Protein AF-A0A969K167-F1 (afdb_monomer_lite)

Sequence (164 aa):
MNALGGIDLNVPYTINDPQYPDMNYGYDPLYIPAGLHHMDGEMALKYARTRHGDSDIHRAQRQQQVVLGVRSKALSLGVGELIKRAPILYQQLERGIMTDLSLDQLIKLANLLSEVPTENIQNEVLGFDYVSSYRTPRWCLGVGVRQRCGCPPDQPPLFWHGTK

pLDDT: mean 72.09, std 16.64, range [29.86, 91.88]

Radius of gyration: 20.56 Å; chains: 1; bounding box: 43×51×39 Å

Secondary structure (DSSP, 8-state):
-GGGT-EEEEESS-EEETT-B-SSSSB--EEE-SEEEEE-HHHHHHHHH--TT--HHHHHHHHHHHHHHHHHHHHHH-HHHHHHHHHHHHHHHHTT------HHHHHHHHHHHHHS-GGG-------GGGEEEEE-TTS-EEEEE--S-PPPTTPPP-------

Structure (mmCIF, N/CA/C/O backbone):
data_AF-A0A969K167-F1
#
_entry.id   AF-A0A969K167-F1
#
loop_
_atom_site.group_PDB
_atom_site.id
_atom_site.type_symbol
_atom_site.label_atom_id
_atom_site.label_alt_id
_atom_site.label_comp_id
_atom_site.label_asym_id
_atom_site.label_entity_id
_atom_site.label_seq_id
_atom_site.pdbx_PDB_ins_code
_atom_site.Cartn_x
_atom_site.Cartn_y
_atom_site.Cartn_z
_atom_site.occupancy
_atom_site.B_iso_or_equiv
_atom_site.auth_seq_id
_atom_site.auth_comp_id
_atom_site.auth_asym_id
_atom_site.auth_atom_id
_atom_site.pdbx_PDB_model_num
ATOM 1 N N . MET A 1 1 ? 2.375 -3.994 8.363 1.00 57.91 1 MET A N 1
ATOM 2 C CA . MET A 1 1 ? 1.637 -4.949 7.499 1.00 57.91 1 MET A CA 1
ATOM 3 C C . MET A 1 1 ? 1.473 -6.320 8.130 1.00 57.91 1 MET A C 1
ATOM 5 O O . MET A 1 1 ? 0.373 -6.848 8.070 1.00 57.91 1 MET A O 1
ATOM 9 N N . ASN A 1 2 ? 2.496 -6.865 8.793 1.00 60.75 2 ASN A N 1
ATOM 10 C CA . ASN A 1 2 ? 2.404 -8.194 9.412 1.00 60.75 2 ASN A CA 1
ATOM 11 C C . ASN A 1 2 ? 1.260 -8.307 10.446 1.00 60.75 2 ASN A C 1
ATOM 13 O O . ASN A 1 2 ? 0.568 -9.315 10.473 1.00 60.75 2 ASN A O 1
ATOM 17 N N . ALA A 1 3 ? 0.958 -7.244 11.204 1.00 60.97 3 ALA A N 1
ATOM 18 C CA . ALA A 1 3 ? -0.189 -7.223 12.126 1.00 60.97 3 ALA A CA 1
ATOM 19 C C . ALA A 1 3 ? -1.580 -7.109 11.468 1.00 60.97 3 ALA A C 1
ATOM 21 O O . ALA A 1 3 ? -2.588 -7.332 12.138 1.00 60.97 3 ALA A O 1
ATOM 22 N N . LEU A 1 4 ? -1.651 -6.777 10.174 1.00 66.75 4 LEU A N 1
ATOM 23 C CA . LEU A 1 4 ? -2.904 -6.717 9.407 1.00 66.75 4 LEU A CA 1
ATOM 24 C C . LEU A 1 4 ? -3.199 -8.031 8.662 1.00 66.75 4 LEU A C 1
ATOM 26 O O . LEU A 1 4 ? -4.276 -8.169 8.087 1.00 66.75 4 LEU A O 1
ATOM 30 N N . GLY A 1 5 ? -2.269 -8.996 8.690 1.00 75.38 5 GLY A N 1
ATOM 31 C CA . GLY A 1 5 ? -2.410 -10.270 7.982 1.00 75.38 5 GLY A CA 1
ATOM 32 C C . GLY A 1 5 ? -2.327 -10.131 6.461 1.00 75.38 5 GLY A C 1
ATOM 33 O O . GLY A 1 5 ? -3.079 -10.800 5.766 1.00 75.38 5 GLY A O 1
ATOM 34 N N . GLY A 1 6 ? -1.468 -9.232 5.965 1.00 84.81 6 GLY A N 1
ATOM 35 C CA . GLY A 1 6 ? -1.280 -8.984 4.530 1.00 84.81 6 GLY A CA 1
ATOM 36 C C . GLY A 1 6 ? -2.321 -8.048 3.910 1.00 84.81 6 GLY A C 1
ATOM 37 O O . GLY A 1 6 ? -3.265 -7.612 4.573 1.00 84.81 6 GLY A O 1
ATOM 38 N N . ILE A 1 7 ? -2.118 -7.699 2.642 1.00 87.31 7 ILE A N 1
ATOM 39 C CA . ILE A 1 7 ? -3.000 -6.845 1.840 1.00 87.31 7 ILE A CA 1
ATOM 40 C C . ILE A 1 7 ? -3.250 -7.466 0.469 1.00 87.31 7 ILE A C 1
ATOM 42 O O . ILE A 1 7 ? -2.377 -8.123 -0.088 1.00 87.31 7 ILE A O 1
ATOM 46 N N . ASP A 1 8 ? -4.427 -7.215 -0.090 1.00 89.50 8 ASP A N 1
ATOM 47 C CA . ASP A 1 8 ? -4.776 -7.646 -1.441 1.00 89.50 8 ASP A CA 1
ATOM 48 C C . ASP A 1 8 ? -4.502 -6.501 -2.422 1.00 89.50 8 ASP A C 1
ATOM 50 O O . ASP A 1 8 ? -5.007 -5.388 -2.250 1.00 89.50 8 ASP A O 1
ATOM 54 N N . LEU A 1 9 ? -3.672 -6.758 -3.434 1.00 88.94 9 LEU A N 1
ATOM 55 C CA . LEU A 1 9 ? -3.264 -5.779 -4.440 1.00 88.94 9 LEU A CA 1
ATOM 56 C C . LEU A 1 9 ? -3.467 -6.327 -5.847 1.00 88.94 9 LEU A C 1
ATOM 58 O O . LEU A 1 9 ? -3.065 -7.446 -6.155 1.00 88.94 9 LEU A O 1
ATOM 62 N N . ASN A 1 10 ? -4.056 -5.510 -6.720 1.00 89.25 10 ASN A N 1
ATOM 63 C CA . ASN A 1 10 ? -4.125 -5.804 -8.145 1.00 89.25 10 ASN A CA 1
ATOM 64 C C . ASN A 1 10 ? -2.896 -5.227 -8.855 1.00 89.25 10 ASN A C 1
ATOM 66 O O . ASN A 1 10 ? -2.736 -4.009 -8.952 1.00 89.25 10 ASN A O 1
ATOM 70 N N . VAL A 1 11 ? -2.039 -6.115 -9.341 1.00 88.75 11 VAL A N 1
ATOM 71 C CA . VAL A 1 11 ? -0.806 -5.798 -10.053 1.00 88.75 11 VAL A CA 1
ATOM 72 C C . VAL A 1 11 ? -1.137 -5.590 -11.536 1.00 88.75 11 VAL A C 1
ATOM 74 O O . VAL A 1 11 ? -1.543 -6.543 -12.203 1.00 88.75 11 VAL A O 1
ATOM 77 N N . PRO A 1 12 ? -0.982 -4.370 -12.083 1.00 84.50 12 PRO A N 1
ATOM 78 C CA . PRO A 1 12 ? -1.473 -4.048 -13.425 1.00 84.50 12 PRO A CA 1
ATOM 79 C C . PRO A 1 12 ? -0.670 -4.708 -14.555 1.00 84.50 12 PRO A C 1
ATOM 81 O O . PRO A 1 12 ? -1.212 -4.949 -15.630 1.00 84.50 12 PRO A O 1
ATOM 84 N N . TYR A 1 13 ? 0.611 -5.004 -14.331 1.00 84.62 13 TYR A N 1
ATOM 85 C CA . TYR A 1 13 ? 1.500 -5.651 -15.297 1.00 84.62 13 TYR A CA 1
ATOM 86 C C . TYR A 1 13 ? 2.544 -6.501 -14.573 1.00 84.62 13 TYR A C 1
ATOM 88 O O . TYR A 1 13 ? 2.884 -6.238 -13.421 1.00 84.62 13 TYR A O 1
ATOM 96 N N . THR A 1 14 ? 3.068 -7.517 -15.257 1.00 87.12 14 THR A N 1
ATOM 97 C CA . THR A 1 14 ? 4.083 -8.406 -14.688 1.00 87.12 14 THR A CA 1
ATOM 98 C C . THR A 1 14 ? 5.356 -7.633 -14.353 1.00 87.12 14 THR A C 1
ATOM 100 O O . THR A 1 14 ? 5.967 -7.016 -15.224 1.00 87.12 14 THR A O 1
ATOM 103 N N . ILE A 1 15 ? 5.777 -7.713 -13.095 1.00 86.06 15 ILE A N 1
ATOM 104 C CA . ILE A 1 15 ? 7.058 -7.213 -12.606 1.00 86.06 15 ILE A CA 1
ATOM 105 C C . ILE A 1 15 ? 8.065 -8.354 -12.700 1.00 86.06 15 ILE A C 1
ATOM 107 O O . ILE A 1 15 ? 7.843 -9.434 -12.155 1.00 86.06 15 ILE A O 1
ATOM 111 N N . ASN A 1 16 ? 9.176 -8.097 -13.379 1.00 87.38 16 ASN A N 1
ATOM 112 C CA . ASN A 1 16 ? 10.328 -8.984 -13.428 1.00 87.38 16 ASN A CA 1
ATOM 113 C C . ASN A 1 16 ? 11.583 -8.144 -13.172 1.00 87.38 16 ASN A C 1
ATOM 115 O O . ASN A 1 16 ? 12.027 -7.408 -14.051 1.00 87.38 16 ASN A O 1
ATOM 119 N N . ASP A 1 17 ? 12.116 -8.231 -11.958 1.00 82.75 17 ASP A N 1
ATOM 120 C CA . ASP A 1 17 ? 13.291 -7.502 -11.485 1.00 82.75 17 ASP A CA 1
ATOM 121 C C . ASP A 1 17 ? 14.346 -8.510 -10.995 1.00 82.75 17 ASP A C 1
ATOM 123 O O . ASP A 1 17 ? 14.453 -8.780 -9.796 1.00 82.75 17 ASP A O 1
ATOM 127 N N . PRO A 1 18 ? 15.137 -9.100 -11.915 1.00 82.69 18 PRO A N 1
ATOM 128 C CA . PRO A 1 18 ? 16.184 -10.061 -11.566 1.00 82.69 18 PRO A CA 1
ATOM 129 C C . PRO A 1 18 ? 17.323 -9.447 -10.750 1.00 82.69 18 PRO A C 1
ATOM 131 O O . PRO A 1 18 ? 18.132 -10.172 -10.182 1.00 82.69 18 PRO A O 1
ATOM 134 N N . GLN A 1 19 ? 17.413 -8.115 -10.738 1.00 82.62 19 GLN A N 1
ATOM 135 C CA . GLN A 1 19 ? 18.471 -7.350 -10.090 1.00 82.62 19 GLN A CA 1
ATOM 136 C C . GLN A 1 19 ? 17.963 -6.612 -8.847 1.00 82.62 19 GLN A C 1
ATOM 138 O O . GLN A 1 19 ? 18.599 -5.655 -8.392 1.00 82.62 19 GLN A O 1
ATOM 143 N N . TYR A 1 20 ? 16.827 -7.037 -8.292 1.00 81.94 20 TYR A N 1
ATOM 144 C CA . TYR A 1 20 ? 16.320 -6.474 -7.054 1.00 81.94 20 TYR A CA 1
ATOM 145 C C . TYR A 1 20 ? 17.355 -6.726 -5.938 1.00 81.94 20 TYR A C 1
ATOM 147 O O . TYR A 1 20 ? 17.821 -7.855 -5.784 1.00 81.94 20 TYR A O 1
ATOM 155 N N . PRO A 1 21 ? 17.796 -5.694 -5.201 1.00 80.88 21 PRO A N 1
ATOM 156 C CA . PRO A 1 21 ? 18.911 -5.828 -4.270 1.00 80.88 21 PRO A CA 1
ATOM 157 C C . PRO A 1 21 ? 18.500 -6.591 -3.005 1.00 80.88 21 PRO A C 1
ATOM 159 O O . PRO A 1 21 ? 17.498 -6.256 -2.373 1.00 80.88 21 PRO A O 1
ATOM 162 N N . ASP A 1 22 ? 19.333 -7.540 -2.576 1.00 83.12 22 ASP A N 1
ATOM 163 C CA . ASP A 1 22 ? 19.149 -8.317 -1.335 1.00 83.12 22 ASP A CA 1
ATOM 164 C C . ASP A 1 22 ? 19.607 -7.572 -0.058 1.00 83.12 22 ASP A C 1
ATOM 166 O O . ASP A 1 22 ? 19.575 -8.121 1.040 1.00 83.12 22 ASP A O 1
ATOM 170 N N . MET A 1 23 ? 20.038 -6.311 -0.201 1.00 77.75 23 MET A N 1
ATOM 171 C CA . MET A 1 23 ? 20.657 -5.460 0.833 1.00 77.75 23 MET A CA 1
ATOM 172 C C . MET A 1 23 ? 22.037 -5.908 1.343 1.00 77.75 23 MET A C 1
ATOM 174 O O . MET A 1 23 ? 22.582 -5.257 2.230 1.00 77.75 23 MET A O 1
ATOM 178 N N . ASN A 1 24 ? 22.636 -6.938 0.747 1.00 81.12 24 ASN A N 1
ATOM 179 C CA . ASN A 1 24 ? 23.946 -7.502 1.084 1.00 81.12 24 ASN A CA 1
ATOM 180 C C . ASN A 1 24 ? 24.867 -7.596 -0.147 1.00 81.12 24 ASN A C 1
ATOM 182 O O . ASN A 1 24 ? 25.689 -8.504 -0.254 1.00 81.12 24 ASN A O 1
ATOM 186 N N . TYR A 1 25 ? 24.758 -6.629 -1.064 1.00 76.00 25 TYR A N 1
ATOM 187 C CA . TYR A 1 25 ? 25.513 -6.569 -2.327 1.00 76.00 25 TYR A CA 1
ATOM 188 C C . TYR A 1 25 ? 25.240 -7.730 -3.307 1.00 76.00 25 TYR A C 1
ATOM 190 O O . TYR A 1 25 ? 25.961 -7.868 -4.297 1.00 76.00 25 TYR A O 1
ATOM 198 N N . GLY A 1 26 ? 24.201 -8.531 -3.068 1.00 80.69 26 GLY A N 1
ATOM 199 C CA . GLY A 1 26 ? 23.689 -9.559 -3.966 1.00 80.69 26 GLY A CA 1
ATOM 200 C C . GLY A 1 26 ? 22.346 -9.177 -4.596 1.00 80.69 26 GLY A C 1
ATOM 201 O O . GLY A 1 26 ? 21.904 -8.022 -4.563 1.00 80.69 26 GLY A O 1
ATOM 202 N N . TYR A 1 27 ? 21.696 -10.175 -5.192 1.00 81.44 27 TYR A N 1
ATOM 203 C CA . TYR A 1 27 ? 20.406 -10.034 -5.860 1.00 81.44 27 TYR A CA 1
ATOM 204 C C . TYR A 1 27 ? 19.393 -11.016 -5.277 1.00 81.44 27 TYR A C 1
ATOM 206 O O . TYR A 1 27 ? 19.701 -12.191 -5.083 1.00 81.44 27 TYR A O 1
ATOM 214 N N . ASP A 1 28 ? 18.179 -10.529 -5.061 1.00 82.12 28 ASP A N 1
ATOM 215 C CA . ASP A 1 28 ? 16.995 -11.285 -4.662 1.00 82.12 28 ASP A CA 1
ATOM 216 C C . ASP A 1 28 ? 15.926 -11.114 -5.753 1.00 82.12 28 ASP A C 1
ATOM 218 O O . ASP A 1 28 ? 15.092 -10.213 -5.648 1.00 82.12 28 ASP A O 1
ATOM 222 N N . PRO A 1 29 ? 15.994 -11.895 -6.853 1.00 84.56 29 PRO A N 1
ATOM 223 C CA . PRO A 1 29 ? 15.136 -11.722 -8.020 1.00 84.56 29 PRO A CA 1
ATOM 224 C C . PRO A 1 29 ? 13.650 -11.644 -7.661 1.00 84.56 29 PRO A C 1
ATOM 226 O O . PRO A 1 29 ? 13.072 -12.585 -7.118 1.00 84.56 29 PRO A O 1
ATOM 229 N N . LEU A 1 30 ? 13.005 -10.537 -8.027 1.00 86.75 30 LEU A N 1
ATOM 230 C CA . LEU A 1 30 ? 11.588 -10.311 -7.771 1.00 86.75 30 LEU A CA 1
ATOM 231 C C . LEU A 1 30 ? 10.773 -10.590 -9.034 1.00 86.75 30 LEU A C 1
ATOM 233 O O . LEU A 1 30 ? 10.929 -9.912 -10.049 1.00 86.75 30 LEU A O 1
ATOM 237 N N . TYR A 1 31 ? 9.850 -11.545 -8.949 1.00 89.56 31 TYR A N 1
ATOM 238 C CA . TYR A 1 31 ? 8.895 -11.832 -10.016 1.00 89.56 31 TYR A CA 1
ATOM 239 C C . TYR A 1 31 ? 7.466 -11.815 -9.478 1.00 89.56 31 TYR A C 1
ATOM 241 O O . TYR A 1 31 ? 7.127 -12.582 -8.578 1.00 89.56 31 TYR A O 1
ATOM 249 N N . ILE A 1 32 ? 6.622 -10.947 -10.038 1.00 88.81 32 ILE A N 1
ATOM 250 C CA . ILE A 1 32 ? 5.208 -10.825 -9.673 1.00 88.81 32 ILE A CA 1
ATOM 251 C C . ILE A 1 32 ? 4.386 -10.743 -10.967 1.00 88.81 32 ILE A C 1
ATOM 253 O O . ILE A 1 32 ? 4.485 -9.740 -11.674 1.00 88.81 32 ILE A O 1
ATOM 257 N N . PRO A 1 33 ? 3.580 -11.761 -11.319 1.00 89.88 33 PRO A N 1
ATOM 258 C CA . PRO A 1 33 ? 2.747 -11.712 -12.518 1.00 89.88 33 PRO A CA 1
ATOM 259 C C . PRO A 1 33 ? 1.605 -10.696 -12.372 1.00 89.88 33 PRO A C 1
ATOM 261 O O . PRO A 1 33 ? 1.177 -10.389 -11.262 1.00 89.88 33 PRO A O 1
ATOM 264 N N . ALA A 1 34 ? 1.079 -10.195 -13.491 1.00 89.69 34 ALA A N 1
ATOM 265 C CA . ALA A 1 34 ? -0.112 -9.342 -13.475 1.00 89.69 34 ALA A CA 1
ATOM 266 C C . ALA A 1 34 ? -1.328 -10.069 -12.860 1.00 89.69 34 ALA A C 1
ATOM 268 O O . ALA A 1 34 ? -1.511 -11.269 -13.080 1.00 89.69 34 ALA A O 1
ATOM 269 N N . GLY A 1 35 ? -2.169 -9.340 -12.124 1.00 91.69 35 GLY A N 1
ATOM 270 C CA . GLY A 1 35 ? -3.393 -9.853 -11.501 1.00 91.69 35 GLY A CA 1
ATOM 271 C C . GLY A 1 35 ? -3.510 -9.559 -10.005 1.00 91.69 35 GLY A C 1
ATOM 272 O O . GLY A 1 35 ? -2.710 -8.825 -9.426 1.00 91.69 35 GLY A O 1
ATOM 273 N N . LEU A 1 36 ? -4.538 -10.130 -9.375 1.00 91.75 36 LEU A N 1
ATOM 274 C CA . LEU A 1 36 ? -4.797 -9.971 -7.945 1.00 91.75 36 LEU A CA 1
ATOM 275 C C . LEU A 1 36 ? -3.883 -10.886 -7.122 1.00 91.75 36 LEU A C 1
ATOM 277 O O . LEU A 1 36 ? -3.891 -12.101 -7.311 1.00 91.75 36 LEU A O 1
ATOM 281 N N . HIS A 1 37 ? -3.157 -10.300 -6.174 1.00 91.56 37 HIS A N 1
ATOM 282 C CA . HIS A 1 37 ? -2.253 -11.007 -5.272 1.00 91.56 37 HIS A CA 1
ATOM 283 C C . HIS A 1 37 ? -2.511 -10.629 -3.825 1.00 91.56 37 HIS A C 1
ATOM 285 O O . HIS A 1 37 ? -2.680 -9.453 -3.500 1.00 91.56 37 HIS A O 1
ATOM 291 N N . HIS A 1 38 ? -2.456 -11.628 -2.951 1.00 91.88 38 HIS A N 1
ATOM 292 C CA . HIS A 1 38 ? -2.367 -11.408 -1.518 1.00 91.88 38 HIS A CA 1
ATOM 293 C C . HIS A 1 38 ? -0.891 -11.278 -1.131 1.00 91.88 38 HIS A C 1
ATOM 295 O O . HIS A 1 38 ? -0.122 -12.228 -1.275 1.00 91.88 38 HIS A O 1
ATOM 301 N N . MET A 1 39 ? -0.483 -10.097 -0.675 1.00 89.88 39 MET A N 1
ATOM 302 C CA . MET A 1 39 ? 0.903 -9.777 -0.345 1.00 89.88 39 MET A CA 1
ATOM 303 C C . MET A 1 39 ? 1.073 -9.589 1.160 1.00 89.88 39 MET A C 1
ATOM 305 O O . MET A 1 39 ? 0.338 -8.833 1.801 1.00 89.88 39 MET A O 1
ATOM 309 N N . ASP A 1 40 ? 2.086 -10.240 1.726 1.00 88.12 40 ASP A N 1
ATOM 310 C CA . ASP A 1 40 ? 2.534 -9.958 3.086 1.00 88.12 40 ASP A CA 1
ATOM 311 C C . ASP A 1 40 ? 3.332 -8.641 3.157 1.00 88.12 40 ASP A C 1
ATOM 313 O O . ASP A 1 40 ? 3.486 -7.914 2.172 1.00 88.12 40 ASP A O 1
ATOM 317 N N . GLY A 1 41 ? 3.819 -8.291 4.350 1.00 82.25 41 GLY A N 1
ATOM 318 C CA . GLY A 1 41 ? 4.549 -7.041 4.541 1.00 82.25 41 GLY A CA 1
ATOM 319 C C . GLY A 1 41 ? 5.869 -6.955 3.780 1.00 82.25 41 GLY A C 1
ATOM 320 O O . GLY A 1 41 ? 6.265 -5.856 3.394 1.00 82.25 41 GLY A O 1
ATOM 321 N N . GLU A 1 42 ? 6.541 -8.082 3.557 1.00 86.12 42 GLU A N 1
ATOM 322 C CA . GLU A 1 42 ? 7.808 -8.109 2.834 1.00 86.12 42 GLU A CA 1
ATOM 323 C C . GLU A 1 42 ? 7.567 -7.961 1.330 1.00 86.12 42 GLU A C 1
ATOM 325 O O . GLU A 1 42 ? 8.157 -7.086 0.693 1.00 86.12 42 GLU A O 1
ATOM 330 N N . MET A 1 43 ? 6.641 -8.743 0.771 1.00 87.50 43 MET A N 1
ATOM 331 C CA . MET A 1 43 ? 6.284 -8.694 -0.644 1.00 87.50 43 MET A CA 1
ATOM 332 C C . MET A 1 43 ? 5.689 -7.337 -1.028 1.00 87.50 43 MET A C 1
ATOM 334 O O . MET A 1 43 ? 6.076 -6.757 -2.041 1.00 87.50 43 MET A O 1
ATOM 338 N N . ALA A 1 44 ? 4.811 -6.771 -0.196 1.00 87.00 44 ALA A N 1
ATOM 339 C CA . ALA A 1 44 ? 4.249 -5.445 -0.440 1.00 87.00 44 ALA A CA 1
ATOM 340 C C . ALA A 1 44 ? 5.319 -4.337 -0.383 1.00 87.00 44 ALA A C 1
ATOM 342 O O . ALA A 1 44 ? 5.254 -3.372 -1.148 1.00 87.00 44 ALA A O 1
ATOM 343 N N . LEU A 1 45 ? 6.338 -4.479 0.475 1.00 87.00 45 LEU A N 1
ATOM 344 C CA . LEU A 1 45 ? 7.479 -3.563 0.503 1.00 87.00 45 LEU A CA 1
ATOM 345 C C . LEU A 1 45 ? 8.339 -3.699 -0.760 1.00 87.00 45 LEU A C 1
ATOM 347 O O . LEU A 1 45 ? 8.720 -2.681 -1.340 1.00 87.00 45 LEU A O 1
ATOM 351 N N . LYS A 1 46 ? 8.619 -4.929 -1.209 1.00 87.94 46 LYS A N 1
ATOM 352 C CA . LYS A 1 46 ? 9.331 -5.199 -2.470 1.00 87.94 46 LYS A CA 1
ATOM 353 C C . LYS A 1 46 ? 8.571 -4.598 -3.661 1.00 87.94 46 LYS A C 1
ATOM 355 O O . LYS A 1 46 ? 9.158 -3.846 -4.441 1.00 87.94 46 LYS A O 1
ATOM 360 N N . TYR A 1 47 ? 7.254 -4.804 -3.724 1.00 88.25 47 TYR A N 1
ATOM 361 C CA . TYR A 1 47 ? 6.356 -4.227 -4.731 1.00 88.25 47 TYR A CA 1
ATOM 362 C C . TYR A 1 47 ? 6.397 -2.691 -4.763 1.00 88.25 47 TYR A C 1
ATOM 364 O O . TYR A 1 47 ? 6.514 -2.091 -5.830 1.00 88.25 47 TYR A O 1
ATOM 372 N N . ALA A 1 48 ? 6.366 -2.039 -3.597 1.00 86.12 48 ALA A N 1
ATOM 373 C CA . ALA A 1 48 ? 6.425 -0.579 -3.495 1.00 86.12 48 ALA A CA 1
ATOM 374 C C . ALA A 1 48 ? 7.795 0.016 -3.881 1.00 86.12 48 ALA A C 1
ATOM 376 O O . ALA A 1 48 ? 7.891 1.210 -4.189 1.00 86.12 48 ALA A O 1
ATOM 377 N N . ARG A 1 49 ? 8.870 -0.780 -3.800 1.00 84.31 49 ARG A N 1
ATOM 378 C CA . ARG A 1 49 ? 10.259 -0.316 -3.939 1.00 84.31 49 ARG A CA 1
ATOM 379 C C . ARG A 1 49 ? 10.912 -0.636 -5.270 1.00 84.31 49 ARG A C 1
ATOM 381 O O . ARG A 1 49 ? 11.859 0.075 -5.608 1.00 84.31 49 ARG A O 1
ATOM 388 N N . THR A 1 50 ? 10.478 -1.676 -5.979 1.00 82.31 50 THR A N 1
ATOM 389 C CA . THR A 1 50 ? 11.107 -2.072 -7.246 1.00 82.31 50 THR A CA 1
ATOM 390 C C . THR A 1 50 ? 11.138 -0.901 -8.241 1.00 82.31 50 THR A C 1
ATOM 392 O O . THR A 1 50 ? 10.203 -0.101 -8.345 1.00 82.31 50 THR A O 1
ATOM 395 N N . ARG A 1 51 ? 12.279 -0.760 -8.923 1.00 73.50 51 ARG A N 1
ATOM 396 C CA . ARG A 1 51 ? 12.564 0.320 -9.884 1.00 73.50 51 ARG A CA 1
ATOM 397 C C . ARG A 1 51 ? 12.933 -0.206 -11.270 1.00 73.50 51 ARG A C 1
ATOM 399 O O . ARG A 1 51 ? 12.914 0.578 -12.214 1.00 73.50 51 ARG A O 1
ATOM 406 N N . HIS A 1 52 ? 13.286 -1.486 -11.408 1.00 65.12 52 HIS A N 1
ATOM 407 C CA . HIS A 1 52 ? 13.671 -2.023 -12.710 1.00 65.12 52 HIS A CA 1
ATOM 408 C C . HIS A 1 52 ? 12.474 -2.082 -13.650 1.00 65.12 52 HIS A C 1
ATOM 410 O O . HIS A 1 52 ? 11.396 -2.550 -13.290 1.00 65.12 52 HIS A O 1
ATOM 416 N N . GLY A 1 53 ? 12.705 -1.587 -14.864 1.00 58.19 53 GLY A N 1
ATOM 417 C CA . GLY A 1 53 ? 11.713 -1.533 -15.927 1.00 58.19 53 GLY A CA 1
ATOM 418 C C . GLY A 1 53 ? 10.788 -0.320 -15.885 1.00 58.19 53 GLY A C 1
ATOM 419 O O . GLY A 1 53 ? 9.879 -0.294 -16.707 1.00 58.19 53 GLY A O 1
ATOM 420 N N . ASP A 1 54 ? 10.982 0.663 -14.982 1.00 60.75 54 ASP A N 1
ATOM 421 C CA . ASP A 1 54 ? 9.989 1.732 -14.862 1.00 60.75 54 ASP A CA 1
ATOM 422 C C . ASP A 1 54 ? 10.410 3.116 -14.347 1.00 60.75 54 ASP A C 1
ATOM 424 O O . ASP A 1 54 ? 11.468 3.301 -13.748 1.00 60.75 54 ASP A O 1
ATOM 428 N N . SER A 1 55 ? 9.541 4.109 -14.580 1.00 67.62 55 SER A N 1
ATOM 429 C CA . SER A 1 55 ? 9.742 5.502 -14.154 1.00 67.62 55 SER A CA 1
ATOM 430 C C . SER A 1 55 ? 9.370 5.762 -12.685 1.00 67.62 55 SER A C 1
ATOM 432 O O . SER A 1 55 ? 8.590 5.035 -12.063 1.00 67.62 55 SER A O 1
ATOM 434 N N . ASP A 1 56 ? 9.867 6.875 -12.136 1.00 69.12 56 ASP A N 1
ATOM 435 C CA . ASP A 1 56 ? 9.519 7.364 -10.793 1.00 69.12 56 ASP A CA 1
ATOM 436 C C . ASP A 1 56 ? 8.004 7.551 -10.582 1.00 69.12 56 ASP A C 1
ATOM 438 O O . ASP A 1 56 ? 7.513 7.394 -9.462 1.00 69.12 56 ASP A O 1
ATOM 442 N N . ILE A 1 57 ? 7.257 7.808 -11.659 1.00 72.75 57 ILE A N 1
ATOM 443 C CA . ILE A 1 57 ? 5.797 7.957 -11.651 1.00 72.75 57 ILE A CA 1
ATOM 444 C C . ILE A 1 57 ? 5.121 6.615 -11.374 1.00 72.75 57 ILE A C 1
ATOM 446 O O . ILE A 1 57 ? 4.239 6.532 -10.523 1.00 72.75 57 ILE A O 1
ATOM 450 N N . HIS A 1 58 ? 5.565 5.536 -12.017 1.00 75.94 58 HIS A N 1
ATOM 451 C CA . HIS A 1 58 ? 4.986 4.208 -11.791 1.00 75.94 58 HIS A CA 1
ATOM 452 C C . HIS A 1 58 ? 5.348 3.668 -10.400 1.00 75.94 58 HIS A C 1
ATOM 454 O O . HIS A 1 58 ? 4.575 2.936 -9.778 1.00 75.94 58 HIS A O 1
ATOM 460 N N . ARG A 1 59 ? 6.494 4.080 -9.839 1.00 80.00 59 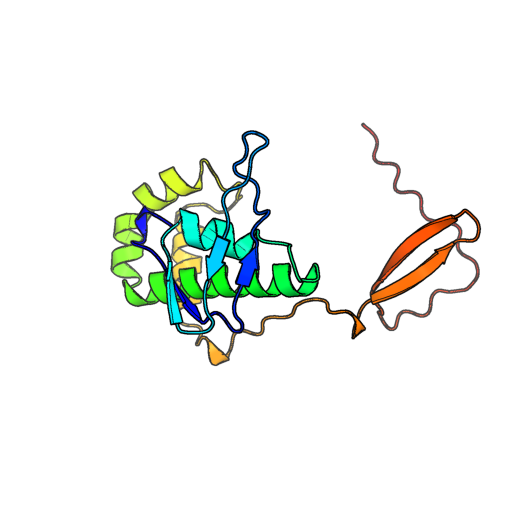ARG A N 1
ATOM 461 C CA . ARG A 1 59 ? 6.794 3.846 -8.418 1.00 80.00 59 ARG A CA 1
ATOM 462 C C . ARG A 1 59 ? 5.791 4.561 -7.507 1.00 80.00 59 ARG A C 1
ATOM 464 O O . ARG A 1 59 ? 5.273 3.934 -6.588 1.00 80.00 59 ARG A O 1
ATOM 471 N N . ALA A 1 60 ? 5.489 5.833 -7.765 1.00 80.75 60 ALA A N 1
ATOM 472 C CA . ALA A 1 60 ? 4.497 6.573 -6.984 1.00 80.75 60 ALA A CA 1
ATOM 473 C C . ALA A 1 60 ? 3.090 5.949 -7.085 1.00 80.75 60 ALA A C 1
ATOM 475 O O . ALA A 1 60 ? 2.409 5.810 -6.071 1.00 80.75 60 ALA A O 1
ATOM 476 N N . GLN A 1 61 ? 2.689 5.473 -8.269 1.00 82.69 61 GLN A N 1
ATOM 477 C CA . GLN A 1 61 ? 1.423 4.752 -8.455 1.00 82.69 61 GLN A CA 1
ATOM 478 C C . GLN A 1 61 ? 1.355 3.469 -7.613 1.00 82.69 61 GLN A C 1
ATOM 480 O O . GLN A 1 61 ? 0.368 3.238 -6.916 1.00 82.69 61 GLN A O 1
ATOM 485 N N . ARG A 1 62 ? 2.415 2.650 -7.603 1.00 86.44 62 ARG A N 1
ATOM 486 C CA . ARG A 1 62 ? 2.466 1.431 -6.773 1.00 86.44 62 ARG A CA 1
ATOM 487 C C . ARG A 1 62 ? 2.419 1.739 -5.279 1.00 86.44 62 ARG A C 1
ATOM 489 O O . ARG A 1 62 ? 1.758 1.029 -4.525 1.00 86.44 62 ARG A O 1
ATOM 496 N N . GLN A 1 63 ? 3.063 2.820 -4.846 1.00 84.69 63 GLN A N 1
ATOM 497 C CA . GLN A 1 63 ? 2.971 3.285 -3.460 1.00 84.69 63 GLN A CA 1
ATOM 498 C C . GLN A 1 63 ? 1.537 3.685 -3.088 1.00 84.69 63 GLN A C 1
ATOM 500 O O . GLN A 1 63 ? 1.058 3.294 -2.025 1.00 84.69 63 GLN A O 1
ATOM 505 N N . GLN A 1 64 ? 0.819 4.383 -3.973 1.00 86.19 64 GLN A N 1
ATOM 506 C CA . GLN A 1 64 ? -0.602 4.688 -3.767 1.00 86.19 64 GLN A CA 1
ATOM 507 C C . GLN A 1 64 ? -1.456 3.416 -3.703 1.00 86.19 64 GLN A C 1
ATOM 509 O O . GLN A 1 64 ? -2.277 3.280 -2.798 1.00 86.19 64 GLN A O 1
ATOM 514 N N . GLN A 1 65 ? -1.224 2.445 -4.592 1.00 87.31 65 GLN A N 1
ATOM 515 C CA . GLN A 1 65 ? -1.924 1.156 -4.556 1.00 87.31 65 GLN A CA 1
ATOM 516 C C . GLN A 1 65 ? -1.724 0.435 -3.223 1.00 87.31 65 GLN A C 1
ATOM 518 O O . GLN A 1 65 ? -2.685 -0.066 -2.647 1.00 87.31 65 GLN A O 1
ATOM 523 N N . VAL A 1 66 ? -0.499 0.431 -2.696 1.00 87.25 66 VAL A N 1
ATOM 524 C CA . VAL A 1 66 ? -0.187 -0.167 -1.394 1.00 87.25 66 VAL A CA 1
ATOM 525 C C . VAL A 1 66 ? -0.974 0.512 -0.269 1.00 87.25 66 VAL A C 1
ATOM 527 O O . VAL A 1 66 ? -1.567 -0.178 0.559 1.00 87.25 66 VAL A O 1
ATOM 530 N N . VAL A 1 67 ? -1.042 1.846 -0.255 1.00 85.94 67 VAL A N 1
ATOM 531 C CA . VAL A 1 67 ? -1.829 2.602 0.737 1.00 85.94 67 VAL A CA 1
ATOM 532 C C . VAL A 1 67 ? -3.322 2.270 0.635 1.00 85.94 67 VAL A C 1
ATOM 534 O O . VAL A 1 67 ? -3.970 2.021 1.655 1.00 85.94 67 VAL A O 1
ATOM 537 N N . LEU A 1 68 ? -3.870 2.193 -0.580 1.00 86.00 68 LEU A N 1
ATOM 538 C CA . LEU A 1 68 ? -5.268 1.814 -0.809 1.00 86.00 68 LEU A CA 1
ATOM 539 C C . LEU A 1 68 ? -5.555 0.359 -0.414 1.00 86.00 68 LEU A C 1
ATOM 541 O O . LEU A 1 68 ? -6.623 0.078 0.135 1.00 86.00 68 LEU A O 1
ATOM 545 N N . 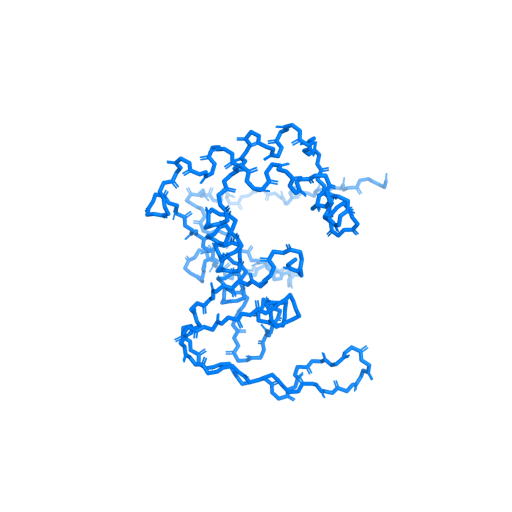GLY A 1 69 ? -4.608 -0.555 -0.633 1.00 85.62 69 GLY A N 1
ATOM 546 C CA . GLY A 1 69 ? -4.694 -1.946 -0.187 1.00 85.62 69 GLY A CA 1
ATOM 547 C C . GLY A 1 69 ? -4.716 -2.054 1.337 1.00 85.62 69 GLY A C 1
ATOM 548 O O . GLY A 1 69 ? -5.569 -2.743 1.898 1.00 85.62 69 GLY A O 1
ATOM 549 N N . VAL A 1 70 ? -3.854 -1.296 2.028 1.00 83.50 70 VAL A N 1
ATOM 550 C CA . VAL A 1 70 ? -3.870 -1.196 3.499 1.00 83.50 70 VAL A CA 1
ATOM 551 C C . VAL A 1 70 ? -5.210 -0.661 3.993 1.00 83.50 70 VAL A C 1
ATOM 553 O O . VAL A 1 70 ? -5.790 -1.245 4.907 1.00 83.50 70 VAL A O 1
ATOM 556 N N . ARG A 1 71 ? -5.734 0.406 3.378 1.00 82.62 71 ARG A N 1
ATOM 557 C CA . ARG A 1 71 ? -7.049 0.962 3.724 1.00 82.62 71 ARG A CA 1
ATOM 558 C C . ARG A 1 71 ? -8.158 -0.069 3.536 1.00 82.62 71 ARG A C 1
ATOM 560 O O . ARG A 1 71 ? -8.935 -0.289 4.456 1.00 82.62 71 ARG A O 1
ATOM 567 N N . SER A 1 72 ? -8.218 -0.716 2.377 1.00 83.56 72 SER A N 1
ATOM 568 C CA . SER A 1 72 ? -9.255 -1.707 2.063 1.00 83.56 72 SER A CA 1
ATOM 569 C C . SER A 1 72 ? -9.216 -2.876 3.044 1.00 83.56 72 SER A C 1
ATOM 571 O O . SER A 1 72 ? -10.251 -3.275 3.576 1.00 83.56 72 SER A O 1
ATOM 573 N N . LYS A 1 73 ? -8.012 -3.360 3.381 1.00 82.81 73 LYS A N 1
ATOM 574 C CA . LYS A 1 73 ? -7.830 -4.386 4.409 1.00 82.81 73 LYS A CA 1
ATOM 575 C C . LYS A 1 73 ? -8.307 -3.904 5.774 1.00 82.81 73 LYS A C 1
ATOM 577 O O . LYS A 1 73 ? -9.044 -4.620 6.446 1.00 82.81 73 LYS A O 1
ATOM 582 N N . ALA A 1 74 ? -7.924 -2.695 6.172 1.00 78.25 74 ALA A N 1
ATOM 583 C CA . ALA A 1 74 ? -8.327 -2.112 7.442 1.00 78.25 74 ALA A CA 1
ATOM 584 C C . ALA A 1 74 ? -9.861 -2.016 7.547 1.00 78.25 74 ALA A C 1
ATOM 586 O O . ALA A 1 74 ? -10.439 -2.474 8.530 1.00 78.25 74 ALA A O 1
ATOM 587 N N . LEU A 1 75 ? -10.533 -1.527 6.503 1.00 79.31 75 LEU A N 1
ATOM 588 C CA . LEU A 1 75 ? -11.994 -1.460 6.449 1.00 79.31 75 LEU A CA 1
ATOM 589 C C . LEU A 1 75 ? -12.652 -2.845 6.464 1.00 79.31 75 LEU A C 1
ATOM 591 O O . LEU A 1 75 ? -13.653 -3.022 7.153 1.00 79.31 75 LEU A O 1
ATOM 595 N N . SER A 1 76 ? -12.069 -3.840 5.785 1.00 80.75 76 SER A N 1
ATOM 596 C CA . SER A 1 76 ? -12.587 -5.220 5.774 1.00 80.75 76 SER A CA 1
ATOM 597 C C . SER A 1 76 ? -12.552 -5.900 7.147 1.00 80.75 76 SER A C 1
ATOM 599 O O . SER A 1 76 ? -13.409 -6.726 7.446 1.00 80.75 76 SER A O 1
ATOM 601 N N . LEU A 1 77 ? -11.583 -5.539 7.998 1.00 75.12 77 LEU A N 1
ATOM 602 C CA . LEU A 1 77 ? -11.501 -6.025 9.379 1.00 75.12 77 LEU A CA 1
ATOM 603 C C . LEU A 1 77 ? -12.572 -5.379 10.273 1.00 75.12 77 LEU A C 1
ATOM 605 O O . LEU A 1 77 ? -12.872 -5.896 11.347 1.00 75.12 77 LEU A O 1
ATOM 609 N N . GLY A 1 78 ? -13.162 -4.271 9.823 1.00 75.62 78 GLY A N 1
ATOM 610 C CA . GLY A 1 78 ? -14.113 -3.472 10.573 1.00 75.62 78 GLY A CA 1
ATOM 611 C C . GLY A 1 78 ? -13.421 -2.512 11.538 1.00 75.62 78 GLY A C 1
ATOM 612 O O . GLY A 1 78 ? -12.467 -2.851 12.243 1.00 75.62 78 GLY A O 1
ATOM 613 N N . VAL A 1 79 ? -13.948 -1.290 11.615 1.00 72.19 79 VAL A N 1
ATOM 614 C CA . VAL A 1 79 ? -13.370 -0.214 12.434 1.00 72.19 79 VAL A CA 1
ATOM 615 C C . VAL A 1 79 ? -13.324 -0.581 13.919 1.00 72.19 79 VAL A C 1
ATOM 617 O O . VAL A 1 79 ? -12.353 -0.275 14.606 1.00 72.19 79 VAL A O 1
ATOM 620 N N . GLY A 1 80 ? -14.315 -1.333 14.408 1.00 76.19 80 GLY A N 1
ATOM 621 C CA . GLY A 1 80 ? -14.326 -1.825 15.787 1.00 76.19 80 GLY A CA 1
ATOM 622 C C . GLY A 1 80 ? -13.161 -2.768 16.114 1.00 76.19 80 GLY A C 1
ATOM 623 O O . GLY A 1 80 ? -12.603 -2.694 17.207 1.00 76.19 80 GLY A O 1
ATOM 624 N N . GLU A 1 81 ? -12.755 -3.627 15.177 1.00 77.44 81 GLU A N 1
ATOM 625 C CA . GLU A 1 81 ? -11.613 -4.529 15.369 1.00 77.44 81 GLU A CA 1
ATOM 626 C C . GLU A 1 81 ? -10.281 -3.774 15.262 1.00 77.44 81 GLU A C 1
ATOM 628 O O . GLU A 1 81 ? -9.358 -4.029 16.038 1.00 77.44 81 GLU A O 1
ATOM 633 N N . LEU A 1 82 ? -10.196 -2.781 14.369 1.00 72.94 82 LEU A N 1
ATOM 634 C CA . LEU A 1 82 ? -9.045 -1.880 14.297 1.00 72.94 82 LEU A CA 1
ATOM 635 C C . LEU A 1 82 ? -8.845 -1.105 15.598 1.00 72.94 82 LEU A C 1
ATOM 637 O O . LEU A 1 82 ? -7.717 -1.026 16.069 1.00 72.94 82 LEU A O 1
ATOM 641 N N . ILE A 1 83 ? -9.917 -0.580 16.201 1.00 76.56 83 ILE A N 1
ATOM 642 C CA . ILE A 1 83 ? -9.852 0.150 17.476 1.00 76.56 83 ILE A CA 1
ATOM 643 C C . ILE A 1 83 ? -9.326 -0.760 18.591 1.00 76.56 83 ILE A C 1
ATOM 645 O O . ILE A 1 83 ? -8.444 -0.356 19.344 1.00 76.56 83 ILE A O 1
ATOM 649 N N . LYS A 1 84 ? -9.792 -2.014 18.665 1.00 81.25 84 LYS A N 1
ATOM 650 C CA . LYS A 1 84 ? -9.278 -2.988 19.645 1.00 81.25 84 LYS A CA 1
ATOM 651 C C . LYS A 1 84 ? -7.787 -3.268 19.460 1.00 81.25 84 LYS A C 1
ATOM 653 O O . LYS A 1 84 ? -7.064 -3.430 20.439 1.00 81.25 84 LYS A O 1
ATOM 658 N N . ARG A 1 85 ? -7.322 -3.324 18.210 1.00 77.56 85 ARG A N 1
ATOM 659 C CA . ARG A 1 85 ? -5.912 -3.565 17.864 1.00 77.56 85 ARG A CA 1
ATOM 660 C C . ARG A 1 85 ? -5.068 -2.293 17.842 1.00 77.56 85 ARG A C 1
ATOM 662 O O . ARG A 1 85 ? -3.847 -2.400 17.744 1.00 77.56 85 ARG A O 1
ATOM 669 N N . ALA A 1 86 ? -5.680 -1.115 17.960 1.00 78.31 86 ALA A N 1
ATOM 670 C CA . ALA A 1 86 ? -5.023 0.175 17.789 1.00 78.31 86 ALA A CA 1
ATOM 671 C C . ALA A 1 86 ? -3.794 0.360 18.693 1.00 78.31 86 ALA A C 1
ATOM 673 O O . ALA A 1 86 ? -2.778 0.798 18.164 1.00 78.31 86 ALA A O 1
ATOM 674 N N . PRO A 1 87 ? -3.787 -0.043 19.983 1.00 80.25 87 PRO A N 1
ATOM 675 C CA . PRO A 1 87 ? -2.587 0.080 20.815 1.00 80.25 87 PRO A CA 1
ATOM 676 C C . PRO A 1 87 ? -1.406 -0.755 20.296 1.00 80.25 87 PRO A C 1
ATOM 678 O O . PRO A 1 87 ? -0.278 -0.271 20.237 1.00 80.25 87 PRO A O 1
ATOM 681 N N . ILE A 1 88 ? -1.664 -1.997 19.871 1.00 80.62 88 ILE A N 1
ATOM 682 C CA . ILE A 1 88 ? -0.632 -2.905 19.343 1.00 80.62 88 ILE A CA 1
ATOM 683 C C . ILE A 1 88 ? -0.141 -2.414 17.978 1.00 80.62 88 ILE A C 1
ATOM 685 O O . ILE A 1 88 ? 1.060 -2.413 17.715 1.00 80.62 88 ILE A O 1
ATOM 689 N N . LEU A 1 89 ? -1.057 -1.968 17.114 1.00 75.56 89 LEU A N 1
ATOM 690 C CA . LEU A 1 89 ? -0.713 -1.380 15.821 1.00 75.56 89 LEU A CA 1
ATOM 691 C C . LEU A 1 89 ? 0.119 -0.109 16.007 1.00 75.56 89 LEU A C 1
ATOM 693 O O . LEU A 1 89 ? 1.149 0.030 15.359 1.00 75.56 89 LEU A O 1
ATOM 697 N N . TYR A 1 90 ? -0.272 0.773 16.927 1.00 77.81 90 TYR A N 1
ATOM 698 C CA . TYR A 1 90 ? 0.443 2.008 17.232 1.00 77.81 90 TYR A CA 1
ATOM 699 C C . TYR A 1 90 ? 1.877 1.732 17.696 1.00 77.81 90 TYR A C 1
ATOM 701 O O . TYR A 1 90 ? 2.805 2.273 17.110 1.00 77.81 90 TYR A O 1
ATOM 709 N N . GLN A 1 91 ? 2.091 0.806 18.638 1.00 79.44 91 GLN A N 1
ATOM 710 C CA . GLN A 1 91 ? 3.441 0.435 19.096 1.00 79.44 91 GLN A CA 1
ATOM 711 C C . GLN A 1 91 ? 4.344 -0.115 17.980 1.00 79.44 91 GLN A C 1
ATOM 713 O O . GLN A 1 91 ? 5.566 0.041 18.021 1.00 79.44 91 GLN A O 1
ATOM 718 N N . GLN A 1 92 ? 3.761 -0.793 16.988 1.00 77.50 92 GLN A N 1
ATOM 719 C CA . GLN A 1 92 ? 4.505 -1.298 15.835 1.00 77.50 92 GLN A CA 1
ATOM 720 C C . GLN A 1 92 ? 4.773 -0.210 14.792 1.00 77.50 92 GLN A C 1
ATOM 722 O O . GLN A 1 92 ? 5.834 -0.216 14.169 1.00 77.50 92 GLN A O 1
ATOM 727 N N . LEU A 1 93 ? 3.823 0.706 14.596 1.00 75.00 93 LEU A N 1
ATOM 728 C CA . LEU A 1 93 ? 3.935 1.806 13.643 1.00 75.00 93 LEU A CA 1
ATOM 729 C C . LEU A 1 93 ? 4.874 2.897 14.154 1.00 75.00 93 LEU A C 1
ATOM 731 O O . LEU A 1 93 ? 5.668 3.388 13.367 1.00 75.00 93 LEU A O 1
ATOM 735 N N . GLU A 1 94 ? 4.859 3.219 15.447 1.00 73.50 94 GLU A N 1
ATOM 736 C CA . GLU A 1 94 ? 5.680 4.274 16.061 1.00 73.50 94 GLU A CA 1
ATOM 737 C C . GLU A 1 94 ? 7.185 4.076 15.814 1.00 73.50 94 GLU A C 1
ATOM 739 O O . GLU A 1 94 ? 7.929 5.037 15.644 1.00 73.50 94 GLU A O 1
ATOM 744 N N . ARG A 1 95 ? 7.651 2.825 15.704 1.00 74.06 95 ARG A N 1
ATOM 745 C CA . ARG A 1 95 ? 9.062 2.528 15.390 1.00 74.06 95 ARG A CA 1
ATOM 746 C C . ARG A 1 95 ? 9.438 2.768 13.926 1.00 74.06 95 ARG A C 1
ATOM 748 O O . ARG A 1 95 ? 10.623 2.858 13.621 1.00 74.06 95 ARG A O 1
ATOM 755 N N . GLY A 1 96 ? 8.460 2.798 13.022 1.00 73.19 96 GLY A N 1
ATOM 756 C CA . GLY A 1 96 ? 8.670 2.889 11.572 1.00 73.19 96 GLY A CA 1
ATOM 757 C C . GLY A 1 96 ? 8.022 4.102 10.903 1.00 73.19 96 GLY A C 1
ATOM 758 O O . GLY A 1 96 ? 8.276 4.346 9.726 1.00 73.19 96 GLY A O 1
ATOM 759 N N . ILE A 1 97 ? 7.188 4.852 11.624 1.00 76.69 97 ILE A N 1
ATOM 760 C CA . ILE A 1 97 ? 6.441 6.011 11.144 1.00 76.69 97 ILE A CA 1
ATOM 761 C C . ILE A 1 97 ? 6.638 7.139 12.147 1.00 76.69 97 ILE A C 1
ATOM 763 O O . ILE A 1 97 ? 6.277 7.016 13.313 1.00 76.69 97 ILE A O 1
ATOM 767 N N . MET A 1 98 ? 7.165 8.261 11.666 1.00 73.69 98 MET A N 1
ATOM 768 C CA . MET A 1 98 ? 7.130 9.516 12.407 1.00 73.69 98 MET A CA 1
ATOM 769 C C . MET A 1 98 ? 5.857 10.268 12.031 1.00 73.69 98 MET A C 1
ATOM 771 O O . MET A 1 98 ? 5.647 10.599 10.865 1.00 73.69 98 MET A O 1
ATOM 775 N N . THR A 1 99 ? 5.000 10.513 13.017 1.00 80.25 99 THR A N 1
ATOM 776 C CA . THR A 1 99 ? 3.766 11.287 12.872 1.00 80.25 99 THR A CA 1
ATOM 777 C C . THR A 1 99 ? 3.523 12.098 14.139 1.00 80.25 99 THR A C 1
ATOM 779 O O . THR A 1 99 ? 3.923 11.698 15.228 1.00 80.25 99 THR A O 1
ATOM 782 N N . ASP A 1 100 ? 2.881 13.247 13.981 1.00 82.88 100 ASP A N 1
ATOM 783 C CA . ASP A 1 100 ? 2.390 14.118 15.046 1.00 82.88 100 ASP A CA 1
ATOM 784 C C . ASP A 1 100 ? 0.957 13.768 15.491 1.00 82.88 100 ASP A 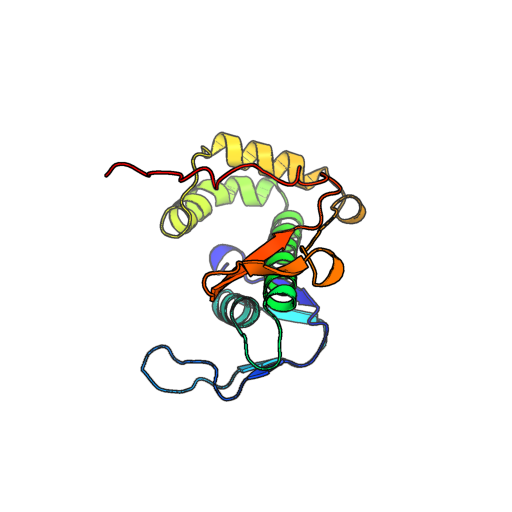C 1
ATOM 786 O O . ASP A 1 100 ? 0.421 14.397 16.404 1.00 82.88 100 ASP A O 1
ATOM 790 N N . LEU A 1 101 ? 0.334 12.757 14.873 1.00 82.62 101 LEU A N 1
ATOM 791 C CA . LEU A 1 101 ? -1.011 12.304 15.214 1.00 82.62 101 LEU A CA 1
ATOM 792 C C . LEU A 1 101 ? -1.017 11.480 16.507 1.00 82.62 101 LEU A C 1
ATOM 794 O O . LEU A 1 101 ? -0.341 10.457 16.619 1.00 82.62 101 LEU A O 1
ATOM 798 N N . SER A 1 102 ? -1.864 11.871 17.459 1.00 84.94 102 SER A N 1
ATOM 799 C CA . SER A 1 102 ? -2.157 11.071 18.648 1.00 84.94 102 SER A CA 1
ATOM 800 C C . SER A 1 102 ? -3.011 9.841 18.318 1.00 84.94 102 SER A C 1
ATOM 802 O O . SER A 1 102 ? -3.689 9.785 17.288 1.00 84.94 102 SER A O 1
ATOM 804 N N . LEU A 1 103 ? -3.043 8.859 19.226 1.00 79.81 103 LEU A N 1
ATOM 805 C CA . LEU A 1 103 ? -3.874 7.658 19.071 1.00 79.81 103 LEU A CA 1
ATOM 806 C C . LEU A 1 103 ? -5.359 7.996 18.839 1.00 79.81 103 LEU A C 1
ATOM 808 O O . LEU A 1 103 ? -5.996 7.423 17.955 1.00 79.81 103 LEU A O 1
ATOM 812 N N . ASP A 1 104 ? -5.893 8.976 19.569 1.00 83.06 104 ASP A N 1
ATOM 813 C CA . ASP A 1 104 ? -7.276 9.434 19.405 1.00 83.06 104 ASP A CA 1
ATOM 814 C C . ASP A 1 104 ? -7.514 10.087 18.036 1.00 83.06 104 ASP A C 1
ATOM 816 O O . ASP A 1 104 ? -8.579 9.914 17.437 1.00 83.06 104 ASP A O 1
ATOM 820 N N . GLN A 1 105 ? -6.533 10.835 17.517 1.00 84.88 105 GLN A N 1
ATOM 821 C CA . GLN A 1 105 ? -6.607 11.418 16.175 1.00 84.88 105 GLN A CA 1
ATOM 822 C C . GLN A 1 105 ? -6.564 10.335 15.097 1.00 84.88 105 GLN A C 1
ATOM 824 O O . GLN A 1 105 ? -7.331 10.411 14.139 1.00 84.88 105 GLN A O 1
ATOM 829 N N . LEU A 1 106 ? -5.744 9.298 15.276 1.00 79.06 106 LEU A N 1
ATOM 830 C CA . LEU A 1 106 ? -5.699 8.146 14.375 1.00 79.06 106 LEU A CA 1
ATOM 831 C C . LEU A 1 106 ? -7.030 7.384 14.355 1.00 79.06 106 LEU A C 1
ATOM 833 O O . LEU A 1 106 ? -7.495 7.014 13.280 1.00 79.06 106 LEU A O 1
ATOM 837 N N . ILE A 1 107 ? -7.682 7.197 15.507 1.00 80.12 107 ILE A N 1
ATOM 838 C CA . ILE A 1 107 ? -9.007 6.557 15.582 1.00 80.12 107 ILE A CA 1
ATOM 839 C C . ILE A 1 107 ? -10.070 7.415 14.883 1.00 80.12 107 ILE A C 1
ATOM 841 O O . ILE A 1 107 ? -10.857 6.897 14.090 1.00 80.12 107 ILE A O 1
ATOM 845 N N . LYS A 1 108 ? -10.082 8.733 15.123 1.00 84.12 108 LYS A N 1
ATOM 846 C CA . LYS A 1 108 ? -10.997 9.659 14.431 1.00 84.12 108 LYS A CA 1
ATOM 847 C C . LYS A 1 108 ? -10.778 9.646 12.920 1.00 84.12 108 LYS A C 1
ATOM 849 O O . LYS A 1 108 ? -11.747 9.590 12.168 1.00 84.12 108 LYS A O 1
ATOM 854 N N . LEU A 1 109 ? -9.520 9.646 12.482 1.00 81.94 109 LEU A N 1
ATOM 855 C CA . LEU A 1 109 ? -9.155 9.538 11.074 1.00 81.94 109 LEU A CA 1
ATOM 856 C C . LEU A 1 109 ? -9.632 8.209 10.476 1.00 81.94 109 LEU A C 1
ATOM 858 O O . LEU A 1 109 ? -10.192 8.204 9.386 1.00 81.94 109 LEU A O 1
ATOM 862 N N . ALA A 1 110 ? -9.471 7.094 11.192 1.00 77.81 110 ALA A N 1
ATOM 863 C CA . ALA A 1 110 ? -9.940 5.785 10.744 1.00 77.81 110 ALA A CA 1
ATOM 864 C C . ALA A 1 110 ? -11.470 5.730 10.584 1.00 77.81 110 ALA A C 1
ATOM 866 O O . ALA A 1 110 ? -11.948 5.193 9.586 1.00 77.81 110 ALA A O 1
ATOM 867 N N . ASN A 1 111 ? -12.229 6.326 11.513 1.00 81.94 111 ASN A N 1
ATOM 868 C CA . ASN A 1 111 ? -13.687 6.449 11.397 1.00 81.94 111 ASN A CA 1
ATOM 869 C C . ASN A 1 111 ? -14.074 7.241 10.139 1.00 81.94 111 ASN A C 1
ATOM 871 O O . ASN A 1 111 ? -14.829 6.739 9.311 1.00 81.94 111 ASN A O 1
ATOM 875 N N . LEU A 1 112 ? -13.484 8.423 9.935 1.00 81.81 112 LEU A N 1
ATOM 876 C CA . LEU A 1 112 ? -13.743 9.238 8.742 1.00 81.81 112 LEU A CA 1
ATOM 877 C C . LEU A 1 112 ? -13.401 8.486 7.451 1.00 81.81 112 LEU A C 1
ATOM 879 O O . LEU A 1 112 ? -14.181 8.471 6.503 1.00 81.81 112 LEU A O 1
ATOM 883 N N . LEU A 1 113 ? -12.255 7.804 7.418 1.00 76.50 113 LEU A N 1
ATOM 884 C CA . LEU A 1 113 ? -11.834 7.016 6.260 1.00 76.50 113 LEU A CA 1
ATOM 885 C C . LEU A 1 113 ? -12.770 5.842 5.956 1.00 76.50 113 LEU A C 1
ATOM 887 O O . LEU A 1 113 ? -12.770 5.382 4.814 1.00 76.50 113 LEU A O 1
ATOM 891 N N . SER A 1 114 ? -13.535 5.355 6.936 1.00 77.06 114 SER A N 1
ATOM 892 C CA . SER A 1 114 ? -14.531 4.296 6.741 1.00 77.06 114 SER A CA 1
ATOM 893 C C . SER A 1 114 ? -15.840 4.779 6.132 1.00 77.06 114 SER A C 1
ATOM 895 O O . SER A 1 114 ? -16.516 4.007 5.460 1.00 77.06 114 SER A O 1
ATOM 897 N N . GLU A 1 115 ? -16.161 6.058 6.312 1.00 81.19 115 GLU A N 1
ATOM 898 C CA . GLU A 1 115 ? -17.371 6.679 5.770 1.00 81.19 115 GLU A CA 1
ATOM 899 C C . GLU A 1 115 ? -17.184 7.149 4.322 1.00 81.19 115 GLU A C 1
ATOM 901 O O . GLU A 1 115 ? -18.156 7.303 3.585 1.00 81.19 115 GLU A O 1
ATOM 906 N N . VAL A 1 116 ? -15.938 7.365 3.891 1.00 79.62 116 VAL A N 1
ATOM 907 C CA . VAL A 1 116 ? -15.620 7.795 2.525 1.00 79.62 116 VAL A CA 1
ATOM 908 C C . VAL A 1 116 ? -15.642 6.585 1.577 1.00 79.62 116 VAL A C 1
ATOM 910 O O . VAL A 1 116 ? -14.850 5.664 1.755 1.00 79.62 116 VAL A O 1
ATOM 913 N N . PRO A 1 117 ? -16.479 6.551 0.530 1.00 75.12 117 PRO A N 1
ATOM 914 C CA . PRO A 1 117 ? -16.413 5.509 -0.495 1.00 75.12 117 PRO A CA 1
ATOM 915 C C . PRO A 1 117 ? -15.086 5.580 -1.261 1.00 75.12 117 PRO A C 1
ATOM 917 O O . PRO A 1 117 ? -14.561 6.669 -1.500 1.00 75.12 117 PRO A O 1
ATOM 920 N N . THR A 1 118 ? -14.523 4.438 -1.663 1.00 71.38 118 THR A N 1
ATOM 921 C CA . THR A 1 118 ? -13.246 4.408 -2.408 1.00 71.38 118 THR A CA 1
ATOM 922 C C . THR A 1 118 ? -13.359 5.132 -3.751 1.00 71.38 118 THR A C 1
ATOM 924 O O . THR A 1 118 ? -12.389 5.724 -4.211 1.00 71.38 118 THR A O 1
ATOM 927 N N . GLU A 1 119 ? -14.555 5.154 -4.338 1.00 72.69 119 GLU A N 1
ATOM 928 C CA . GLU A 1 119 ? -14.885 5.829 -5.596 1.00 72.69 119 GLU A CA 1
ATOM 929 C C . GLU A 1 119 ? -14.730 7.353 -5.497 1.00 72.69 119 GLU A C 1
ATOM 931 O O . GLU A 1 119 ? -14.505 8.021 -6.503 1.00 72.69 119 GLU A O 1
ATOM 936 N N . ASN A 1 120 ? -14.804 7.900 -4.281 1.00 78.69 120 ASN A N 1
ATOM 937 C CA . ASN A 1 120 ? -14.640 9.327 -4.017 1.00 78.69 120 ASN A CA 1
ATOM 938 C C . ASN A 1 120 ? -13.182 9.714 -3.719 1.00 78.69 120 ASN A C 1
ATOM 940 O O . ASN A 1 120 ? -12.898 10.891 -3.489 1.00 78.69 120 ASN A O 1
ATOM 944 N N . ILE A 1 121 ? -12.250 8.755 -3.706 1.00 75.00 121 ILE A N 1
ATOM 945 C CA . ILE A 1 121 ? -10.828 9.021 -3.477 1.00 75.00 121 ILE A CA 1
ATOM 946 C C . ILE A 1 121 ? -10.147 9.273 -4.818 1.00 75.00 121 ILE A C 1
ATOM 948 O O . ILE A 1 121 ? -9.889 8.351 -5.592 1.00 75.00 121 ILE A O 1
ATOM 952 N N . GLN A 1 122 ? -9.804 10.535 -5.066 1.00 72.38 122 GLN A N 1
ATOM 953 C CA . GLN A 1 122 ? -8.969 10.910 -6.202 1.00 72.38 122 GLN A CA 1
ATOM 954 C C . GLN A 1 122 ? -7.499 10.722 -5.836 1.00 72.38 122 GLN A C 1
ATOM 956 O O . GLN A 1 122 ? -7.003 11.308 -4.872 1.00 72.38 122 GLN A O 1
ATOM 961 N N . ASN A 1 123 ? -6.810 9.884 -6.605 1.00 72.69 123 ASN A N 1
ATOM 962 C CA . ASN A 1 123 ? -5.375 9.683 -6.485 1.00 72.69 123 ASN A CA 1
ATOM 963 C C . ASN A 1 123 ? -4.713 10.333 -7.690 1.00 72.69 123 ASN A C 1
ATOM 965 O O . ASN A 1 123 ? -4.943 9.914 -8.820 1.00 72.69 123 ASN A O 1
ATOM 969 N N . GLU A 1 124 ? -3.888 11.339 -7.434 1.00 69.94 124 GLU A N 1
ATOM 970 C CA . GLU A 1 124 ? -3.128 12.023 -8.471 1.00 69.94 124 GLU A CA 1
ATOM 971 C C . GLU A 1 124 ? -1.647 11.712 -8.281 1.00 69.94 124 GLU A C 1
ATOM 973 O O . GLU A 1 124 ? -1.107 11.801 -7.174 1.00 69.94 124 GLU A O 1
ATOM 978 N N . VAL A 1 125 ? -0.979 11.331 -9.365 1.00 70.19 125 VAL A N 1
ATOM 979 C CA . VAL A 1 125 ? 0.481 11.274 -9.431 1.00 70.19 125 VAL A CA 1
ATOM 980 C C . VAL A 1 125 ? 0.910 12.361 -10.395 1.00 70.19 125 VAL A C 1
ATOM 982 O O . VAL A 1 125 ? 0.427 12.404 -11.524 1.00 70.19 125 VAL A O 1
ATOM 985 N N . LEU A 1 126 ? 1.826 13.234 -9.969 1.00 68.94 126 LEU A N 1
ATOM 986 C CA . LEU A 1 126 ? 2.398 14.250 -10.851 1.00 68.94 126 LEU A CA 1
ATOM 987 C C . LEU A 1 126 ? 3.190 13.559 -11.972 1.00 68.94 126 LEU A C 1
ATOM 989 O O . LEU A 1 126 ? 4.342 13.167 -11.791 1.00 68.94 126 LEU A O 1
ATOM 993 N N . GLY A 1 127 ? 2.518 13.355 -13.104 1.00 64.56 127 GLY A N 1
ATOM 994 C CA . GLY A 1 127 ? 3.030 12.650 -14.273 1.00 64.56 127 GLY A CA 1
ATOM 995 C C . GLY A 1 127 ? 3.911 13.512 -15.179 1.00 64.56 127 GLY A C 1
ATOM 996 O O . GLY A 1 127 ? 4.111 14.706 -14.942 1.00 64.56 127 GLY A O 1
ATOM 997 N N . PHE A 1 128 ? 4.402 12.909 -16.267 1.00 61.91 128 PHE A N 1
ATOM 998 C CA . PHE A 1 128 ? 5.263 13.581 -17.249 1.00 61.91 128 PHE A CA 1
ATOM 999 C C . PHE A 1 128 ? 4.603 14.817 -17.883 1.00 61.91 128 PHE A C 1
ATOM 1001 O O . PHE A 1 128 ? 5.299 15.771 -18.215 1.00 61.91 128 PHE A O 1
ATOM 1008 N N . ASP A 1 129 ? 3.272 14.854 -17.967 1.00 59.00 129 ASP A N 1
ATOM 1009 C CA . ASP A 1 129 ? 2.521 15.989 -18.521 1.00 59.00 129 ASP A CA 1
ATOM 1010 C C . ASP A 1 129 ? 2.614 17.260 -17.658 1.00 59.00 129 ASP A C 1
ATOM 1012 O O . ASP A 1 129 ? 2.485 18.385 -18.155 1.00 59.00 129 ASP A O 1
ATOM 1016 N N . TYR A 1 130 ? 2.898 17.094 -16.363 1.00 55.94 130 TYR A N 1
ATOM 1017 C CA . TYR A 1 130 ? 3.030 18.185 -15.398 1.00 55.94 130 TYR A CA 1
ATOM 1018 C C . TYR A 1 130 ? 4.467 18.672 -15.241 1.00 55.94 130 TYR A C 1
ATOM 1020 O O . TYR A 1 130 ? 4.695 19.662 -14.546 1.00 55.94 130 TYR A O 1
ATOM 1028 N N . VAL A 1 131 ? 5.430 18.015 -15.890 1.00 60.44 131 VAL A N 1
ATOM 1029 C CA . VAL A 1 131 ? 6.856 18.270 -15.714 1.00 60.44 131 VAL A CA 1
ATOM 1030 C C . VAL A 1 131 ? 7.475 18.718 -17.032 1.00 60.44 131 VAL A C 1
ATOM 1032 O O . VAL A 1 131 ? 7.449 18.005 -18.030 1.00 60.44 131 VAL A O 1
ATOM 1035 N N . SER A 1 132 ? 8.088 19.900 -17.042 1.00 60.62 132 SER A N 1
ATOM 1036 C CA . SER A 1 132 ? 8.931 20.338 -18.159 1.00 60.62 132 SER A CA 1
ATOM 1037 C C . SER A 1 132 ? 10.389 20.401 -17.727 1.00 60.62 132 SER A C 1
ATOM 1039 O O . SER A 1 132 ? 10.710 21.021 -16.709 1.00 60.62 132 SER A O 1
ATOM 1041 N N . SER A 1 133 ? 11.284 19.812 -18.521 1.00 57.09 133 SER A N 1
ATOM 1042 C CA . SER A 1 133 ? 12.720 20.016 -18.351 1.00 57.09 133 SER A CA 1
ATOM 1043 C C . SER A 1 133 ? 13.073 21.450 -18.736 1.00 57.09 133 SER A C 1
ATOM 1045 O O . SER A 1 133 ? 12.861 21.839 -19.887 1.00 57.09 133 SER A O 1
ATOM 1047 N N . TYR A 1 134 ? 13.649 22.219 -17.815 1.00 54.53 134 TYR A N 1
ATOM 1048 C CA . TYR A 1 134 ? 14.248 23.509 -18.146 1.00 54.53 134 TYR A CA 1
ATOM 1049 C C . TYR A 1 134 ? 15.727 23.509 -17.742 1.00 54.53 134 TYR A C 1
ATOM 1051 O O . TYR A 1 134 ? 16.114 22.978 -16.697 1.00 54.53 134 TYR A O 1
ATOM 1059 N N . ARG A 1 135 ? 16.580 24.063 -18.610 1.00 49.62 135 ARG A N 1
ATOM 1060 C CA . ARG A 1 135 ? 18.005 24.269 -18.327 1.00 49.62 135 ARG A CA 1
ATOM 1061 C C . ARG A 1 135 ? 18.227 25.730 -17.983 1.00 49.62 135 ARG A C 1
ATOM 1063 O O . ARG A 1 135 ? 17.900 26.607 -18.776 1.00 49.62 135 ARG A O 1
ATOM 1070 N N . THR A 1 136 ? 18.825 25.983 -16.824 1.00 57.00 136 THR A N 1
ATOM 1071 C CA . THR A 1 136 ? 19.394 27.305 -16.538 1.00 57.00 136 THR A CA 1
ATOM 1072 C C . THR A 1 136 ? 20.686 27.505 -17.348 1.00 57.00 136 THR A C 1
ATOM 1074 O O . THR A 1 136 ? 21.383 26.523 -17.626 1.00 57.00 136 THR A O 1
ATOM 1077 N N . PRO A 1 137 ? 21.077 28.751 -17.678 1.00 56.75 137 PRO A N 1
ATOM 1078 C CA . PRO A 1 137 ? 22.324 29.049 -18.397 1.00 56.75 137 PRO A CA 1
ATOM 1079 C C . PRO A 1 137 ? 23.603 28.544 -17.704 1.00 56.75 137 PRO A C 1
ATOM 1081 O O . PRO A 1 137 ? 24.662 28.496 -18.320 1.00 56.75 137 PRO A O 1
ATOM 1084 N N . ARG A 1 138 ? 23.518 28.156 -16.423 1.00 44.41 138 ARG A N 1
ATOM 1085 C CA . ARG A 1 138 ? 24.646 27.692 -15.604 1.00 44.41 138 ARG A CA 1
ATOM 1086 C C . ARG A 1 138 ? 24.642 26.176 -15.350 1.00 44.41 138 ARG A C 1
ATOM 1088 O O . ARG A 1 138 ? 25.126 25.728 -14.319 1.00 44.41 138 ARG A O 1
ATOM 1095 N N . TRP A 1 139 ? 24.113 25.387 -16.285 1.00 45.00 139 TRP A N 1
ATOM 1096 C CA . TRP A 1 139 ? 24.123 23.913 -16.251 1.00 45.00 139 TRP A CA 1
ATOM 1097 C C . TRP A 1 139 ? 23.398 23.253 -15.066 1.00 45.00 139 TRP A C 1
ATOM 1099 O O . TRP A 1 139 ? 23.524 22.045 -14.877 1.00 45.00 139 TRP A O 1
ATOM 1109 N N . CYS A 1 140 ? 22.573 23.981 -14.309 1.00 42.88 140 CYS A N 1
ATOM 1110 C CA . CYS A 1 140 ? 21.685 23.347 -13.339 1.00 42.88 140 CYS A CA 1
ATOM 1111 C C . CYS A 1 140 ? 20.434 22.844 -14.071 1.00 42.88 140 CYS A C 1
ATOM 1113 O O . CYS A 1 140 ? 19.681 23.643 -14.646 1.00 42.88 140 CYS A O 1
ATOM 1115 N N . LEU A 1 141 ? 20.244 21.522 -14.076 1.00 40.97 141 LEU A N 1
ATOM 1116 C CA . LEU A 1 141 ? 19.033 20.862 -14.560 1.00 40.97 141 LEU A CA 1
ATOM 1117 C C . LEU A 1 141 ? 17.956 20.986 -13.474 1.00 40.97 141 LEU A C 1
ATOM 1119 O O . LEU A 1 141 ? 18.150 20.502 -12.361 1.00 40.97 141 LEU A O 1
ATOM 1123 N N . GLY A 1 142 ? 16.849 21.660 -13.790 1.00 49.88 142 GLY A N 1
ATOM 1124 C CA . GLY A 1 142 ? 15.708 21.826 -12.894 1.00 49.88 142 GLY A CA 1
ATOM 1125 C C . GLY A 1 142 ? 14.466 21.130 -13.447 1.00 49.88 142 GLY A C 1
ATOM 1126 O O . GLY A 1 142 ? 14.189 21.180 -14.647 1.00 49.88 142 GLY A O 1
ATOM 1127 N N . VAL A 1 143 ? 13.713 20.481 -12.563 1.00 47.53 143 VAL A N 1
ATOM 1128 C CA . VAL A 1 143 ? 12.402 19.891 -12.854 1.00 47.53 143 VAL A CA 1
ATOM 1129 C C . VAL A 1 143 ? 11.349 20.923 -12.445 1.00 47.53 143 VAL A C 1
ATOM 1131 O O . VAL A 1 143 ? 11.197 21.201 -11.259 1.00 47.53 143 VAL A O 1
ATOM 1134 N N . GLY A 1 144 ? 10.674 21.547 -13.416 1.00 49.91 144 GLY A N 1
ATOM 1135 C CA . GLY A 1 144 ? 9.628 22.543 -13.160 1.00 49.91 144 GLY A CA 1
ATOM 1136 C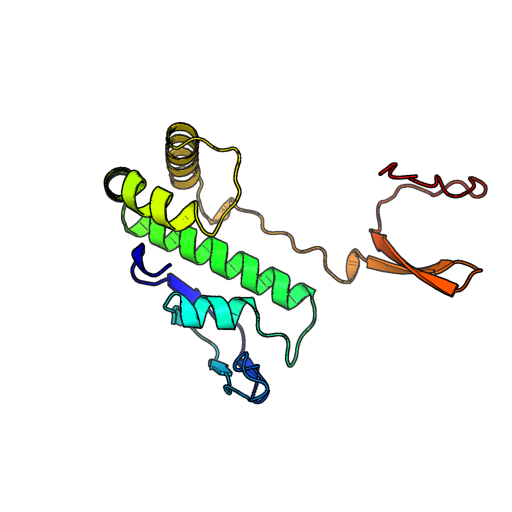 C . GLY A 1 144 ? 8.232 21.936 -13.280 1.00 49.91 144 GLY A C 1
ATOM 1137 O O . GLY A 1 144 ? 7.954 21.245 -14.262 1.00 49.91 144 GLY A O 1
ATOM 1138 N N . VAL A 1 145 ? 7.353 22.209 -12.310 1.00 44.84 145 VAL A N 1
ATOM 1139 C CA . VAL A 1 145 ? 5.923 21.875 -12.411 1.00 44.84 145 VAL A CA 1
ATOM 1140 C C . VAL A 1 145 ? 5.246 22.927 -13.286 1.00 44.84 145 VAL A C 1
ATOM 1142 O O . VAL A 1 145 ? 5.389 24.125 -13.038 1.00 44.84 145 VAL A O 1
ATOM 1145 N N . ARG A 1 146 ? 4.503 22.499 -14.309 1.00 40.44 146 ARG A N 1
ATOM 1146 C CA . ARG A 1 146 ? 3.781 23.374 -15.242 1.00 40.44 146 ARG A CA 1
ATOM 1147 C C . ARG A 1 146 ? 2.562 24.015 -14.556 1.00 40.44 146 ARG A C 1
ATOM 1149 O O . ARG A 1 146 ? 1.421 23.700 -14.876 1.00 40.44 146 ARG A O 1
ATOM 1156 N N . GLN A 1 147 ? 2.775 24.918 -13.602 1.00 37.78 147 GLN A N 1
ATOM 1157 C CA . GLN A 1 147 ? 1.731 25.845 -13.158 1.00 37.78 147 GLN A CA 1
ATOM 1158 C C . GLN A 1 147 ? 1.606 26.978 -14.184 1.00 37.78 147 GLN A C 1
ATOM 1160 O O . GLN A 1 147 ? 2.612 27.474 -14.688 1.00 37.78 147 GLN A O 1
ATOM 1165 N N . ARG A 1 148 ? 0.374 27.413 -14.495 1.00 33.75 148 ARG A N 1
ATOM 1166 C CA . ARG A 1 148 ? 0.081 28.615 -15.309 1.00 33.75 148 ARG A CA 1
ATOM 1167 C C . ARG A 1 148 ? 0.451 29.911 -14.568 1.00 33.75 148 ARG A C 1
ATOM 1169 O O . ARG A 1 148 ? -0.327 30.856 -14.536 1.00 33.75 148 ARG A O 1
ATOM 1176 N N . CYS A 1 149 ? 1.619 29.960 -13.952 1.00 37.09 149 CYS A N 1
ATOM 1177 C CA . CYS A 1 149 ? 2.184 31.182 -13.418 1.00 37.09 149 CYS A CA 1
ATOM 1178 C C . CYS A 1 149 ? 3.236 31.614 -14.431 1.00 37.09 149 CYS A C 1
ATOM 1180 O O . CYS A 1 149 ? 4.299 31.004 -14.527 1.00 37.09 149 CYS A O 1
ATOM 1182 N N . GLY A 1 150 ? 2.903 32.613 -15.251 1.00 34.75 150 GLY A N 1
ATOM 1183 C CA . GLY A 1 150 ? 3.893 33.259 -16.103 1.00 34.75 150 GLY A CA 1
ATOM 1184 C C . GLY A 1 150 ? 5.043 33.733 -15.223 1.00 34.75 150 GLY A C 1
ATOM 1185 O O . GLY A 1 150 ? 4.831 34.531 -14.314 1.00 34.75 150 GLY A O 1
ATOM 1186 N N . CYS A 1 151 ? 6.239 33.196 -15.452 1.00 36.25 151 CYS A N 1
ATOM 1187 C CA . CYS A 1 151 ? 7.439 33.681 -14.792 1.00 36.25 151 CYS A CA 1
ATOM 1188 C C . CYS A 1 151 ? 7.764 35.055 -15.407 1.00 36.25 151 CYS A C 1
ATOM 1190 O O . CYS A 1 151 ? 7.961 35.116 -16.626 1.00 36.25 151 CYS A O 1
ATOM 1192 N N . PRO A 1 152 ? 7.755 36.164 -14.642 1.00 41.00 152 PRO A N 1
ATOM 1193 C CA . PRO A 1 152 ? 8.181 37.451 -15.175 1.00 41.00 152 PRO A CA 1
ATOM 1194 C C . PRO A 1 152 ? 9.678 37.380 -15.535 1.00 41.00 152 PRO A C 1
ATOM 1196 O O . PRO A 1 152 ? 10.428 36.716 -14.816 1.00 4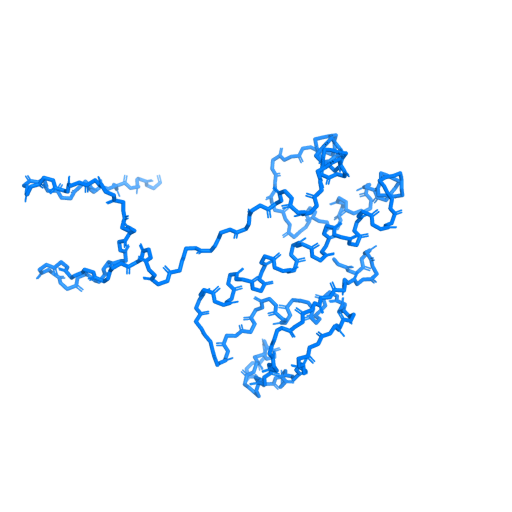1.00 152 PRO A O 1
ATOM 1199 N N . PRO A 1 153 ? 10.138 38.029 -16.622 1.00 44.84 153 PRO A N 1
ATOM 1200 C CA . PRO A 1 153 ? 11.427 37.696 -17.236 1.00 44.84 153 PRO A CA 1
ATOM 1201 C C . PRO A 1 153 ? 12.678 37.983 -16.391 1.00 44.84 153 PRO A C 1
ATOM 1203 O O . PRO A 1 153 ? 13.732 37.458 -16.725 1.00 44.84 153 PRO A O 1
ATOM 1206 N N . ASP A 1 154 ? 12.593 38.758 -15.305 1.00 46.59 154 ASP A N 1
ATOM 1207 C CA . ASP A 1 154 ? 13.781 39.415 -14.736 1.00 46.59 154 ASP A CA 1
ATOM 1208 C C . ASP A 1 154 ? 13.884 39.384 -13.199 1.00 46.59 154 ASP A C 1
ATOM 1210 O O . ASP A 1 154 ? 14.338 40.355 -12.592 1.00 46.59 154 ASP A O 1
ATOM 1214 N N . GLN A 1 155 ? 13.502 38.293 -12.523 1.00 43.34 155 GLN A N 1
ATOM 1215 C CA . GLN A 1 155 ? 13.845 38.154 -11.097 1.00 43.34 155 GLN A CA 1
ATOM 1216 C C . GLN A 1 155 ? 15.054 37.234 -10.871 1.00 43.34 155 GLN A C 1
ATOM 1218 O O . GLN A 1 155 ? 15.042 36.084 -11.318 1.00 43.34 155 GLN A O 1
ATOM 1223 N N . PRO A 1 156 ? 16.107 37.707 -10.168 1.00 39.16 156 PRO A N 1
ATOM 1224 C CA . PRO A 1 156 ? 17.211 36.846 -9.769 1.00 39.16 156 PRO A CA 1
ATOM 1225 C C . PRO A 1 156 ? 16.704 35.754 -8.814 1.00 39.16 156 PRO A C 1
ATOM 1227 O O . PRO A 1 156 ? 15.741 35.978 -8.076 1.00 39.16 156 PRO A O 1
ATOM 1230 N N . PRO A 1 157 ? 17.334 34.566 -8.812 1.00 41.56 157 PRO A N 1
ATOM 1231 C CA . PRO A 1 157 ? 16.876 33.450 -7.999 1.00 41.56 157 PRO A CA 1
ATOM 1232 C C . PRO A 1 157 ? 16.877 33.843 -6.520 1.00 41.56 157 PRO A C 1
ATOM 1234 O O . PRO A 1 157 ? 17.905 34.245 -5.973 1.00 41.56 157 PRO A O 1
ATOM 1237 N N . LEU A 1 158 ? 15.720 33.702 -5.870 1.00 38.97 158 LEU A N 1
ATOM 1238 C CA . LEU A 1 158 ? 15.617 33.740 -4.417 1.00 38.97 158 LEU A CA 1
ATOM 1239 C C . LEU A 1 158 ? 16.396 32.544 -3.865 1.00 38.97 158 LEU A C 1
ATOM 1241 O O . LEU A 1 158 ? 15.932 31.403 -3.871 1.00 38.97 158 LEU A O 1
ATOM 1245 N N . PHE A 1 159 ? 17.621 32.815 -3.425 1.00 36.03 159 PHE A N 1
ATOM 1246 C CA . PHE A 1 159 ? 18.418 31.881 -2.653 1.00 36.03 159 PHE A CA 1
ATOM 1247 C C . PHE A 1 159 ? 17.731 31.665 -1.302 1.00 36.03 159 PHE A C 1
ATOM 1249 O O . PHE A 1 159 ? 17.793 32.521 -0.423 1.00 36.03 159 PHE A O 1
ATOM 1256 N N . TRP A 1 160 ? 17.114 30.501 -1.105 1.00 29.89 160 TRP A N 1
ATOM 1257 C CA . TRP A 1 160 ? 16.842 30.009 0.241 1.00 29.89 160 TRP A CA 1
ATOM 1258 C C . TRP A 1 160 ? 18.182 29.639 0.883 1.00 29.89 160 TRP A C 1
ATOM 1260 O O . TRP A 1 160 ? 18.723 28.558 0.663 1.00 29.89 160 TRP A O 1
ATOM 1270 N N . HIS A 1 161 ? 18.767 30.570 1.635 1.00 32.84 161 HIS A N 1
ATOM 1271 C CA . HIS A 1 161 ? 19.818 30.247 2.592 1.00 32.84 161 HIS A CA 1
ATOM 1272 C C . HIS A 1 161 ? 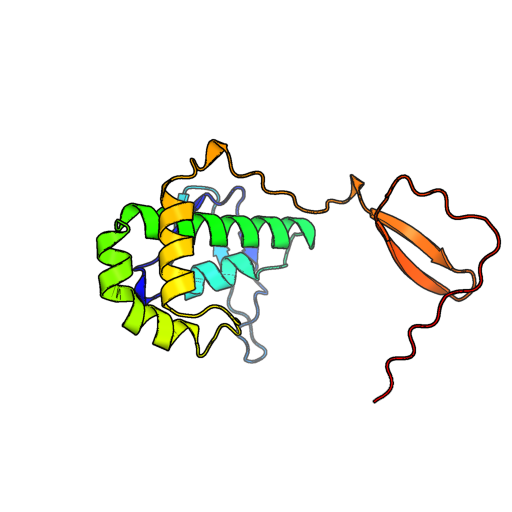19.157 29.612 3.812 1.00 32.84 161 HIS A C 1
ATOM 1274 O O . HIS A 1 161 ? 18.670 30.304 4.700 1.00 32.84 161 HIS A O 1
ATOM 1280 N N . GLY A 1 162 ? 19.130 28.279 3.840 1.00 29.86 162 GLY A N 1
ATOM 1281 C CA . GLY A 1 162 ? 18.957 27.545 5.086 1.00 29.86 162 GLY A CA 1
ATOM 1282 C C . GLY A 1 162 ? 20.197 27.772 5.945 1.00 29.86 162 GLY A C 1
ATOM 1283 O O . GLY A 1 162 ? 21.249 27.189 5.688 1.00 29.86 162 GLY A O 1
ATOM 1284 N N . THR A 1 163 ? 20.098 28.679 6.911 1.00 35.56 163 THR A N 1
ATOM 1285 C CA . THR A 1 163 ? 21.044 28.776 8.024 1.00 35.56 163 THR A CA 1
ATOM 1286 C C . THR A 1 163 ? 21.047 27.463 8.806 1.00 35.56 163 THR A C 1
ATOM 1288 O O . THR A 1 163 ? 19.999 26.837 8.956 1.00 35.56 163 THR A O 1
ATOM 1291 N N . LYS A 1 164 ? 22.251 27.064 9.231 1.00 39.97 164 LYS A N 1
ATOM 1292 C CA . LYS A 1 164 ? 22.553 25.869 10.030 1.00 39.97 164 LYS A CA 1
ATOM 1293 C C . LYS A 1 164 ? 21.711 25.744 11.294 1.00 39.97 164 LYS A C 1
ATOM 1295 O O . LYS A 1 164 ? 21.376 26.805 11.865 1.00 39.97 164 LYS A O 1
#

Foldseek 3Di:
DQVLVFFKFFAQAWDWAQAPDPVPPGGDTDTDGGGIDGDDPVNLVSQLPDDPPDDPQVSVVSVVRSVVRVLVSCVVCPLVNCLVCLVVVCVVVVVVDDDPDDSVNVSVVNVVSNVDDPVNDDDDGCDPVQWDWDADPVRDTDTDGPDPPPDDDDDDDPDPPPDD